Protein AF-A0A917FDJ1-F1 (afdb_monomer_lite)

Secondary structure (DSSP, 8-state):
-PPPP--GGGTTTS-HHHHHHHHHHHHHHHS-----HHHHHHHHHHHHHTTSS----

Sequence (57 aa):
MTKKKLDLSELDDQPQEIREAIAFYAAHTVLPIHFTAAERERHYTTLEQAGYLERIT

pLDDT: mean 88.47, std 10.03, range [52.94, 96.12]

Organism: NCBI:txid2041023

Foldseek 3Di:
DDADDDDPVCLVVDDPLLNVLVVVVVCVVPPPDDDDPVVPVSSVVVCCVVRNDPPPD

Radius of gyration: 11.37 Å; chains: 1; bounding box: 29×19×30 Å

Structure (mmCIF, N/CA/C/O backbone):
data_AF-A0A917FDJ1-F1
#
_entry.id   AF-A0A917FDJ1-F1
#
loop_
_atom_site.group_PDB
_atom_site.id
_atom_site.type_symbol
_atom_site.label_atom_id
_atom_site.label_alt_id
_atom_site.label_comp_id
_atom_site.label_asym_id
_atom_site.label_entity_id
_atom_site.label_seq_id
_atom_site.pdbx_PDB_ins_code
_atom_site.Cartn_x
_atom_site.Cartn_y
_atom_site.Cartn_z
_atom_site.occupancy
_atom_site.B_iso_or_equiv
_atom_site.auth_seq_id
_atom_site.auth_comp_id
_atom_site.auth_asym_id
_atom_site.auth_atom_id
_atom_site.pdbx_PDB_model_num
ATOM 1 N N . MET A 1 1 ? 5.751 2.660 14.905 1.00 52.94 1 MET A N 1
ATOM 2 C CA . MET A 1 1 ? 4.279 2.770 14.806 1.00 52.94 1 MET A CA 1
ATOM 3 C C . MET A 1 1 ? 3.742 1.395 14.461 1.00 52.94 1 MET A C 1
ATOM 5 O O . MET A 1 1 ? 4.410 0.691 13.723 1.00 52.94 1 MET A O 1
ATOM 9 N N . THR A 1 2 ? 2.610 0.974 15.020 1.00 57.56 2 THR A N 1
ATOM 10 C CA . THR A 1 2 ? 2.049 -0.355 14.732 1.00 57.56 2 THR A CA 1
ATOM 11 C C . THR A 1 2 ? 1.386 -0.336 13.357 1.00 57.56 2 THR A C 1
ATOM 13 O O . THR A 1 2 ? 0.491 0.474 13.131 1.00 57.56 2 THR A O 1
ATOM 16 N N . LYS A 1 3 ? 1.831 -1.203 12.442 1.00 67.12 3 LYS A N 1
ATOM 17 C CA . LYS A 1 3 ? 1.277 -1.326 11.088 1.00 67.12 3 LYS A CA 1
ATOM 18 C C . LYS A 1 3 ? -0.222 -1.629 11.147 1.00 67.12 3 LYS A C 1
ATOM 20 O O . LYS A 1 3 ? -0.625 -2.628 11.750 1.00 67.12 3 LYS A O 1
ATOM 25 N N . LYS A 1 4 ? -1.046 -0.791 10.513 1.00 81.12 4 LYS A N 1
ATOM 26 C CA . LYS A 1 4 ? -2.479 -1.056 10.367 1.00 81.12 4 LYS A CA 1
ATOM 27 C C . LYS A 1 4 ? -2.641 -2.277 9.465 1.00 81.12 4 LYS A C 1
ATOM 29 O O . LYS A 1 4 ? -2.114 -2.320 8.352 1.00 81.12 4 LYS A O 1
ATOM 34 N N . LYS A 1 5 ? -3.344 -3.298 9.956 1.00 83.31 5 LYS A N 1
ATOM 35 C CA . LYS A 1 5 ? -3.688 -4.463 9.140 1.00 83.31 5 LYS A CA 1
ATOM 36 C C . LYS A 1 5 ? -4.765 -4.041 8.142 1.00 83.31 5 LYS A C 1
ATOM 38 O O . LYS A 1 5 ? -5.726 -3.383 8.528 1.00 83.31 5 LYS A O 1
ATOM 43 N N . LEU A 1 6 ? -4.583 -4.397 6.874 1.00 84.00 6 LEU A N 1
ATOM 44 C CA . LEU A 1 6 ? -5.611 -4.189 5.864 1.00 84.00 6 LEU A CA 1
ATOM 45 C C . LEU A 1 6 ? -6.759 -5.171 6.120 1.00 84.00 6 LEU A C 1
ATOM 47 O O . LEU A 1 6 ? -6.556 -6.384 6.027 1.00 84.00 6 LEU A O 1
ATOM 51 N N . ASP A 1 7 ? -7.933 -4.640 6.452 1.00 87.62 7 ASP A N 1
ATOM 52 C CA . ASP A 1 7 ? -9.187 -5.385 6.463 1.00 87.62 7 ASP A CA 1
ATOM 53 C C . ASP A 1 7 ? -9.912 -5.134 5.139 1.00 87.62 7 ASP A C 1
ATOM 55 O O . ASP A 1 7 ? -10.309 -4.011 4.834 1.00 87.62 7 ASP A O 1
ATOM 59 N N . LEU A 1 8 ? -10.033 -6.180 4.321 1.00 86.00 8 LEU A N 1
ATOM 60 C CA . LEU A 1 8 ? -10.676 -6.074 3.013 1.00 86.00 8 LEU A CA 1
ATOM 61 C C . LEU A 1 8 ? -12.191 -5.881 3.120 1.00 86.00 8 LEU A C 1
ATOM 63 O O . LEU A 1 8 ? -12.792 -5.413 2.159 1.00 86.00 8 LEU A O 1
ATOM 67 N N . SER A 1 9 ? -12.804 -6.215 4.260 1.00 89.50 9 SER A N 1
ATOM 68 C CA . SER A 1 9 ? -14.240 -6.004 4.465 1.00 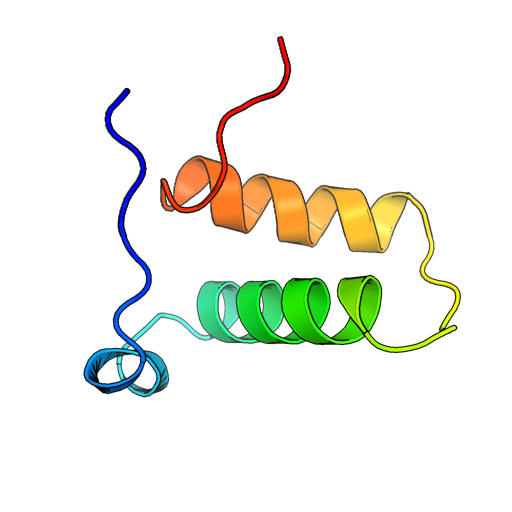89.50 9 SER A CA 1
ATOM 69 C C . SER A 1 9 ? -14.610 -4.523 4.596 1.00 89.50 9 SER A C 1
ATOM 71 O O . SER A 1 9 ? -15.726 -4.153 4.257 1.00 89.50 9 SER A O 1
ATOM 73 N N . GLU A 1 10 ? -13.660 -3.676 5.003 1.00 87.69 10 GLU A N 1
ATOM 74 C CA . GLU A 1 10 ? -13.833 -2.224 5.149 1.00 87.69 10 GLU A CA 1
ATOM 75 C C . GLU A 1 10 ? -13.270 -1.439 3.951 1.00 87.69 10 GLU A C 1
ATOM 77 O O . GLU A 1 10 ? -13.170 -0.211 3.999 1.00 87.69 10 GLU A O 1
ATOM 82 N N . LEU A 1 11 ? -12.824 -2.125 2.887 1.00 89.12 11 LEU A N 1
ATOM 83 C CA . LEU A 1 11 ? -12.137 -1.484 1.764 1.00 89.12 11 LEU A CA 1
ATOM 84 C C . LEU A 1 11 ? -13.041 -0.478 1.048 1.00 89.12 11 LEU A C 1
ATOM 86 O O . LEU A 1 11 ? -12.593 0.626 0.743 1.00 89.12 11 LEU A O 1
ATOM 90 N N . ASP A 1 12 ? -14.300 -0.842 0.809 1.00 91.44 12 ASP A N 1
ATOM 91 C CA . ASP A 1 12 ? -15.265 0.016 0.117 1.00 91.44 12 ASP A CA 1
ATOM 92 C C . ASP A 1 12 ? -15.617 1.270 0.930 1.00 91.44 12 ASP A C 1
ATOM 94 O O . ASP A 1 12 ? -15.905 2.314 0.342 1.00 91.44 12 ASP A O 1
ATOM 98 N N . ASP A 1 13 ? -15.477 1.210 2.256 1.00 92.88 13 ASP A N 1
ATOM 99 C CA . ASP A 1 13 ? -15.710 2.332 3.170 1.00 92.88 13 ASP A CA 1
ATOM 100 C C . ASP A 1 13 ? -14.496 3.270 3.297 1.00 92.88 13 ASP A C 1
ATOM 102 O O . ASP A 1 13 ? -14.605 4.369 3.851 1.00 92.88 13 ASP A O 1
ATOM 106 N N . GLN A 1 14 ? -13.324 2.880 2.779 1.00 92.62 14 GLN A N 1
ATOM 107 C CA . GLN A 1 14 ? -12.158 3.760 2.774 1.00 92.62 14 GLN A CA 1
ATOM 108 C C . GLN A 1 14 ? -12.358 4.943 1.807 1.00 92.62 14 GLN A C 1
ATOM 110 O O . GLN A 1 14 ? -12.976 4.798 0.745 1.00 92.62 14 GLN A O 1
ATOM 115 N N . PRO A 1 15 ? -11.747 6.107 2.101 1.00 95.81 15 PRO A N 1
ATOM 116 C CA . PRO A 1 15 ? -11.616 7.199 1.145 1.00 95.81 15 PRO A CA 1
ATOM 117 C C . PRO A 1 15 ? -11.084 6.718 -0.208 1.00 95.81 15 PRO A C 1
ATOM 119 O O . PRO A 1 15 ? -10.202 5.858 -0.269 1.00 95.81 15 PRO A O 1
ATOM 122 N N . GLN A 1 16 ? -11.576 7.321 -1.294 1.00 95.69 16 GLN A N 1
ATOM 123 C CA . GLN A 1 16 ? -11.200 6.945 -2.660 1.00 95.69 16 GLN A CA 1
ATOM 124 C C . GLN A 1 16 ? -9.678 6.883 -2.855 1.00 95.69 16 GLN A C 1
ATOM 126 O O . GLN A 1 16 ? -9.178 5.909 -3.407 1.00 95.69 16 GLN A O 1
ATOM 131 N N . GLU A 1 17 ? -8.947 7.870 -2.339 1.00 96.12 17 GLU A N 1
ATOM 132 C CA . GLU A 1 17 ? -7.486 7.949 -2.445 1.00 96.12 17 GLU A CA 1
ATOM 133 C C . GLU A 1 17 ? -6.782 6.737 -1.813 1.00 96.12 17 GLU A C 1
ATOM 135 O O . GLU A 1 17 ? -5.800 6.228 -2.354 1.00 96.12 17 GLU A O 1
ATOM 140 N N . ILE A 1 18 ? -7.309 6.228 -0.694 1.00 94.88 18 ILE A N 1
ATOM 141 C CA . ILE A 1 18 ? -6.785 5.034 -0.024 1.00 94.88 18 ILE A CA 1
ATOM 142 C C . ILE A 1 18 ? -7.108 3.785 -0.845 1.00 94.88 18 ILE A C 1
ATOM 144 O O . ILE A 1 18 ? -6.230 2.942 -1.031 1.00 94.88 18 ILE A O 1
ATOM 148 N N . ARG A 1 19 ? -8.329 3.672 -1.386 1.00 95.81 19 ARG A N 1
ATOM 149 C CA . ARG A 1 19 ? -8.708 2.542 -2.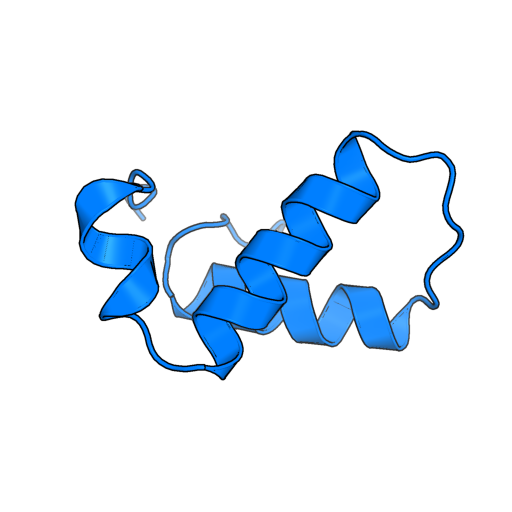253 1.00 95.81 19 ARG A CA 1
ATOM 150 C C . ARG A 1 19 ? -7.829 2.473 -3.499 1.00 95.81 19 ARG A C 1
ATOM 152 O O . ARG A 1 19 ? -7.314 1.406 -3.825 1.00 95.81 19 ARG A O 1
ATOM 159 N N . GLU A 1 20 ? -7.609 3.608 -4.157 1.00 95.62 20 GLU A N 1
ATOM 160 C CA . GLU A 1 20 ? -6.727 3.718 -5.322 1.00 95.62 20 GLU A CA 1
ATOM 161 C C . GLU A 1 20 ? -5.287 3.342 -4.973 1.00 95.62 20 GLU A C 1
ATOM 163 O O . GLU A 1 20 ? -4.653 2.588 -5.708 1.00 95.62 20 GLU A O 1
ATOM 168 N N . ALA A 1 21 ? -4.777 3.799 -3.827 1.00 95.75 21 ALA A N 1
ATOM 169 C CA . ALA A 1 21 ? -3.427 3.468 -3.393 1.00 95.75 21 ALA A CA 1
ATOM 170 C C . ALA A 1 21 ? -3.253 1.976 -3.054 1.00 95.75 21 ALA A C 1
ATOM 172 O O . ALA A 1 21 ? -2.227 1.388 -3.398 1.00 95.75 21 ALA A O 1
ATOM 173 N N . ILE A 1 22 ? -4.259 1.338 -2.444 1.00 93.94 22 ILE A N 1
ATOM 174 C CA . ILE A 1 22 ? -4.266 -0.113 -2.194 1.00 93.94 22 ILE A CA 1
ATOM 175 C C . ILE A 1 22 ? -4.287 -0.882 -3.520 1.00 93.94 22 ILE A C 1
ATOM 177 O O . ILE A 1 22 ? -3.489 -1.803 -3.705 1.00 93.94 22 ILE A O 1
ATOM 181 N N . ALA A 1 23 ? -5.156 -0.488 -4.455 1.00 93.50 23 ALA A N 1
ATOM 182 C CA . ALA A 1 23 ? -5.243 -1.108 -5.775 1.00 93.50 23 ALA A CA 1
ATOM 183 C C . ALA A 1 23 ? -3.924 -0.968 -6.550 1.00 93.50 23 ALA A C 1
ATOM 185 O O . ALA A 1 23 ? -3.428 -1.951 -7.100 1.00 93.50 23 ALA A O 1
ATOM 186 N N . PHE A 1 24 ? -3.319 0.224 -6.528 1.00 94.69 24 PHE A N 1
ATOM 187 C CA . PHE A 1 24 ? -2.008 0.480 -7.115 1.00 94.69 24 PHE A CA 1
ATOM 188 C C . PHE A 1 24 ? -0.934 -0.423 -6.504 1.00 94.69 24 PHE A C 1
ATOM 190 O O . PHE A 1 24 ? -0.198 -1.079 -7.235 1.00 94.69 24 PHE A O 1
ATOM 197 N N . TYR A 1 25 ? -0.851 -0.496 -5.172 1.00 92.75 25 TYR A N 1
ATOM 198 C CA . TYR A 1 25 ? 0.147 -1.315 -4.486 1.00 92.75 25 TYR A CA 1
ATOM 199 C C . TYR A 1 25 ? -0.004 -2.804 -4.830 1.00 92.75 25 TYR A C 1
ATOM 201 O O . TYR A 1 25 ? 0.982 -3.476 -5.140 1.00 92.75 25 TYR A O 1
ATOM 209 N N . ALA A 1 26 ? -1.236 -3.320 -4.840 1.00 92.06 26 ALA A N 1
ATOM 210 C CA . ALA A 1 26 ? -1.509 -4.698 -5.234 1.00 92.06 26 ALA A CA 1
ATOM 211 C C . ALA A 1 26 ? -1.125 -4.949 -6.702 1.00 92.06 26 ALA A C 1
ATOM 213 O O . ALA A 1 26 ? -0.388 -5.887 -6.989 1.00 92.06 26 ALA A O 1
ATOM 214 N N . ALA A 1 27 ? -1.542 -4.078 -7.625 1.00 92.31 27 ALA A N 1
ATOM 215 C CA . ALA A 1 27 ? -1.201 -4.194 -9.042 1.00 92.31 27 ALA A CA 1
ATOM 216 C C . ALA A 1 27 ? 0.317 -4.136 -9.279 1.00 92.31 27 ALA A C 1
ATOM 218 O O . ALA A 1 27 ? 0.857 -4.984 -9.982 1.00 92.31 27 ALA A O 1
ATOM 219 N N . HIS A 1 28 ? 1.017 -3.187 -8.654 1.00 90.81 28 HIS A N 1
ATOM 220 C CA . HIS A 1 28 ? 2.466 -3.020 -8.770 1.00 90.81 28 HIS A CA 1
ATOM 221 C C . HIS A 1 28 ? 3.263 -4.216 -8.235 1.00 90.81 28 HIS A C 1
ATOM 223 O O . HIS A 1 28 ? 4.345 -4.505 -8.739 1.00 90.81 28 HIS A O 1
ATOM 229 N N . THR A 1 29 ? 2.743 -4.913 -7.222 1.00 88.25 29 THR A N 1
ATOM 230 C CA . THR A 1 29 ? 3.429 -6.062 -6.611 1.00 88.25 29 THR A CA 1
ATOM 231 C C . THR A 1 29 ? 3.215 -7.374 -7.362 1.00 88.25 29 THR A C 1
ATOM 233 O O . THR A 1 29 ? 4.072 -8.251 -7.271 1.00 88.25 29 THR A O 1
ATOM 236 N N . VAL A 1 30 ? 2.111 -7.526 -8.104 1.00 92.31 30 VAL A N 1
ATOM 237 C CA . VAL A 1 30 ? 1.760 -8.795 -8.775 1.00 92.31 30 VAL A CA 1
ATOM 238 C C . VAL A 1 30 ? 1.833 -8.744 -10.300 1.00 92.31 30 VAL A C 1
ATOM 240 O O . VAL A 1 30 ? 1.969 -9.790 -10.933 1.00 92.31 30 VAL A O 1
ATOM 243 N N . LEU A 1 31 ? 1.740 -7.558 -10.905 1.00 91.25 31 LEU A N 1
ATOM 244 C CA . LEU A 1 31 ? 1.755 -7.388 -12.356 1.00 91.25 31 LEU A CA 1
ATOM 245 C C . LEU A 1 31 ? 3.093 -6.789 -12.812 1.00 91.25 31 LEU A C 1
ATOM 247 O O . LEU A 1 31 ? 3.599 -5.865 -12.175 1.00 91.25 31 LEU A O 1
ATOM 251 N N . PRO A 1 32 ? 3.647 -7.230 -13.956 1.00 88.56 32 PRO A N 1
ATOM 252 C CA . PRO A 1 32 ? 4.843 -6.637 -14.549 1.00 88.56 32 PRO A CA 1
ATOM 253 C C . PRO A 1 32 ? 4.497 -5.334 -15.295 1.00 88.56 32 PRO A C 1
ATOM 255 O O . PRO A 1 32 ? 4.787 -5.183 -16.480 1.00 88.56 32 PRO A O 1
ATOM 258 N N . ILE A 1 33 ? 3.817 -4.407 -14.618 1.00 86.44 33 ILE A N 1
ATOM 259 C CA . ILE A 1 33 ? 3.435 -3.101 -15.161 1.00 86.44 33 ILE A CA 1
ATOM 260 C C . ILE A 1 33 ? 4.440 -2.062 -14.675 1.00 86.44 33 ILE A C 1
ATOM 262 O O . ILE A 1 33 ? 4.743 -1.965 -13.484 1.00 86.44 33 ILE A O 1
ATOM 266 N N . HIS A 1 34 ? 4.950 -1.267 -15.611 1.00 87.12 34 HIS A N 1
ATOM 267 C CA . HIS A 1 34 ? 5.788 -0.127 -15.282 1.00 87.12 34 HIS A CA 1
ATOM 268 C C . HIS A 1 34 ? 4.927 1.055 -14.848 1.00 87.12 34 HIS A C 1
ATOM 270 O O . HIS A 1 34 ? 4.102 1.545 -15.612 1.00 87.12 34 HIS A O 1
ATOM 276 N N . PHE A 1 35 ? 5.187 1.529 -13.634 1.00 88.31 35 PHE A N 1
ATOM 277 C CA . PHE A 1 35 ? 4.679 2.792 -13.119 1.00 88.31 35 PHE A CA 1
ATOM 278 C C . PHE A 1 35 ? 5.826 3.790 -13.015 1.00 88.31 35 PHE A C 1
ATOM 280 O O . PHE A 1 35 ? 6.981 3.414 -12.786 1.00 88.31 35 PHE A O 1
ATOM 287 N N . THR A 1 36 ? 5.515 5.069 -13.176 1.00 92.81 36 TH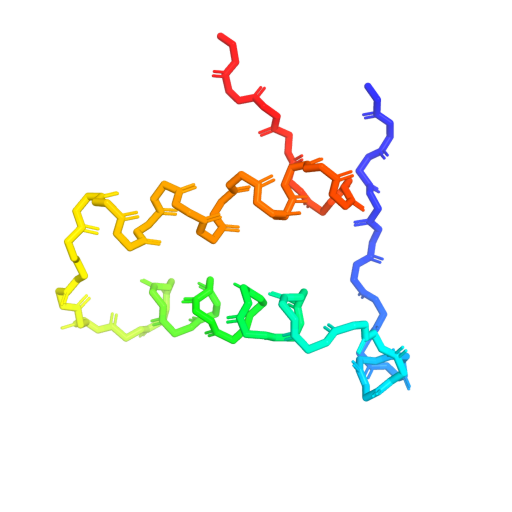R A N 1
ATOM 288 C CA . THR A 1 36 ? 6.487 6.136 -12.954 1.00 92.81 36 THR A CA 1
ATOM 289 C C . THR A 1 36 ? 6.834 6.250 -11.468 1.00 92.81 36 THR A C 1
ATOM 291 O O . THR A 1 36 ? 6.058 5.877 -10.584 1.00 92.81 36 THR A O 1
ATOM 294 N N . ALA A 1 37 ? 8.011 6.807 -11.175 1.00 91.62 37 ALA A N 1
ATOM 295 C CA . ALA A 1 37 ? 8.420 7.069 -9.797 1.00 91.62 37 ALA A CA 1
ATOM 296 C C . ALA A 1 37 ? 7.431 8.000 -9.070 1.00 91.62 37 ALA A C 1
ATOM 298 O O . ALA A 1 37 ? 7.127 7.761 -7.906 1.00 91.62 37 ALA A O 1
ATOM 299 N N . ALA A 1 38 ? 6.881 8.995 -9.774 1.00 93.31 38 ALA A N 1
ATOM 300 C CA . ALA A 1 38 ? 5.923 9.949 -9.220 1.00 93.31 38 ALA A CA 1
ATOM 301 C C . ALA A 1 38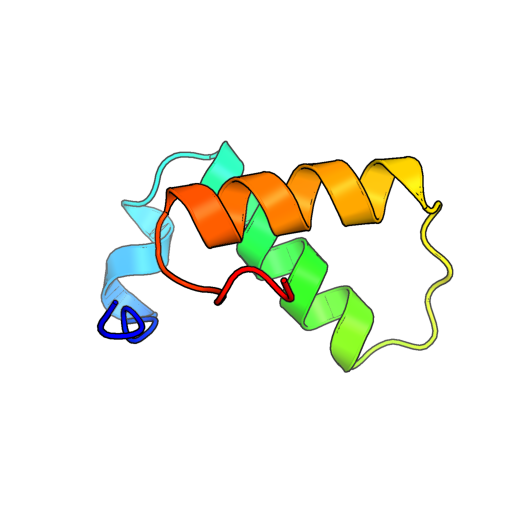 ? 4.576 9.295 -8.859 1.00 93.31 38 ALA A C 1
ATOM 303 O O . ALA A 1 38 ? 4.026 9.564 -7.792 1.00 93.31 38 ALA A O 1
ATOM 304 N N . GLU A 1 39 ? 4.052 8.405 -9.712 1.00 92.50 39 GLU A N 1
ATOM 305 C CA . GLU A 1 39 ? 2.832 7.639 -9.405 1.00 92.50 39 GLU A CA 1
ATOM 306 C C . GLU A 1 39 ? 3.038 6.762 -8.171 1.00 92.50 39 GLU A C 1
ATOM 308 O O . GLU A 1 39 ? 2.212 6.753 -7.256 1.00 92.50 39 GLU A O 1
ATOM 313 N N . ARG A 1 40 ? 4.183 6.073 -8.110 1.00 92.31 40 ARG A N 1
ATOM 314 C CA . ARG A 1 40 ? 4.532 5.236 -6.965 1.00 92.31 40 ARG A CA 1
ATOM 315 C C . ARG A 1 40 ? 4.641 6.052 -5.681 1.00 92.31 40 ARG A C 1
ATOM 317 O O . ARG A 1 40 ? 4.056 5.662 -4.676 1.00 92.31 40 ARG A O 1
ATOM 324 N N . GLU A 1 41 ? 5.365 7.165 -5.711 1.00 94.00 41 GLU A N 1
ATOM 325 C CA . GLU A 1 41 ? 5.564 8.035 -4.550 1.00 94.00 41 GLU A CA 1
ATOM 326 C C . GLU A 1 41 ? 4.234 8.549 -3.994 1.00 94.00 41 GLU A C 1
ATOM 328 O O . GLU A 1 41 ? 4.002 8.461 -2.786 1.00 94.00 41 GLU A O 1
ATOM 333 N N . ARG A 1 42 ? 3.324 9.001 -4.868 1.00 95.62 42 ARG A N 1
ATOM 334 C CA . ARG A 1 42 ? 1.993 9.471 -4.470 1.00 95.62 42 ARG A CA 1
ATOM 335 C C . ARG A 1 42 ? 1.227 8.400 -3.691 1.00 95.62 42 ARG A C 1
ATOM 337 O O . ARG A 1 42 ? 0.791 8.660 -2.573 1.00 95.62 42 ARG A O 1
ATOM 344 N N . HIS A 1 43 ? 1.087 7.198 -4.252 1.00 95.94 43 HIS A N 1
ATOM 345 C CA . HIS A 1 43 ? 0.308 6.133 -3.616 1.00 95.94 43 HIS A CA 1
ATOM 346 C C . HIS A 1 43 ? 0.980 5.584 -2.352 1.00 95.94 43 HIS A C 1
ATOM 348 O O . HIS A 1 43 ? 0.298 5.314 -1.365 1.00 95.94 43 HIS A O 1
ATOM 354 N N . TYR A 1 44 ? 2.310 5.462 -2.335 1.00 93.81 44 TYR A N 1
ATOM 355 C CA . TYR A 1 44 ? 3.033 5.022 -1.140 1.00 93.81 44 TYR A CA 1
ATOM 356 C C . TYR A 1 44 ? 2.889 6.032 0.000 1.00 93.81 44 TYR A C 1
ATOM 358 O O . TYR A 1 44 ? 2.583 5.628 1.118 1.00 93.81 44 TYR A O 1
ATOM 366 N N . THR A 1 45 ? 2.989 7.331 -0.292 1.00 94.94 45 THR A N 1
ATOM 367 C CA . THR A 1 45 ? 2.781 8.394 0.703 1.00 94.94 45 THR A CA 1
ATOM 368 C C . THR A 1 45 ? 1.378 8.322 1.308 1.00 94.94 45 THR A C 1
ATOM 370 O O . THR A 1 45 ? 1.229 8.388 2.529 1.00 94.94 45 THR A O 1
ATOM 373 N N . THR A 1 46 ? 0.341 8.117 0.486 1.00 95.69 46 THR A N 1
ATOM 374 C CA . THR A 1 46 ? -1.038 7.929 0.969 1.00 95.69 46 THR A CA 1
ATOM 375 C C . THR A 1 46 ? -1.152 6.724 1.908 1.00 95.69 46 THR A C 1
ATOM 377 O O . THR A 1 46 ? -1.780 6.817 2.962 1.00 95.69 46 THR A O 1
ATOM 380 N N . LEU A 1 47 ? -0.521 5.593 1.572 1.00 94.00 47 LEU A N 1
ATOM 381 C CA . LEU A 1 47 ? 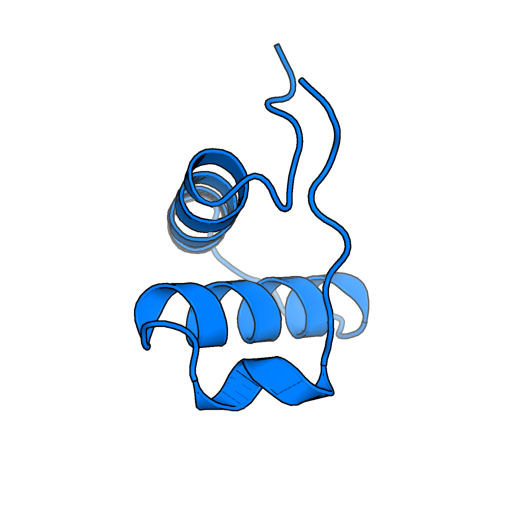-0.553 4.389 2.410 1.00 94.00 47 LEU A CA 1
ATOM 382 C C . LEU A 1 47 ? 0.248 4.538 3.710 1.00 94.00 47 LEU A C 1
ATOM 384 O O . LEU A 1 47 ? -0.157 3.986 4.733 1.00 94.00 47 LEU A O 1
ATOM 388 N N . GLU A 1 48 ? 1.358 5.273 3.691 1.00 93.56 48 GLU A N 1
ATOM 389 C CA . GLU A 1 48 ? 2.145 5.597 4.885 1.00 93.56 48 GLU A CA 1
ATOM 390 C C . GLU A 1 48 ? 1.357 6.500 5.839 1.00 93.56 48 GLU A C 1
ATOM 392 O O . GLU A 1 48 ? 1.258 6.210 7.031 1.00 93.56 48 GLU A O 1
ATOM 397 N N . GLN A 1 49 ? 0.729 7.558 5.315 1.00 92.62 49 GLN A N 1
ATOM 398 C CA . GLN A 1 49 ? -0.121 8.462 6.097 1.00 92.62 49 GLN A CA 1
ATOM 399 C C . GLN A 1 49 ? -1.341 7.743 6.688 1.00 92.62 49 GLN A C 1
ATOM 401 O O . GLN A 1 49 ? -1.744 8.032 7.814 1.00 92.62 49 GLN A O 1
ATOM 406 N N . ALA A 1 50 ? -1.896 6.770 5.961 1.00 91.19 50 ALA A N 1
ATOM 407 C CA . ALA A 1 50 ? -2.987 5.920 6.432 1.00 91.19 50 ALA A CA 1
ATOM 408 C C . ALA A 1 50 ? -2.534 4.791 7.387 1.00 91.19 50 ALA A C 1
ATOM 410 O O . ALA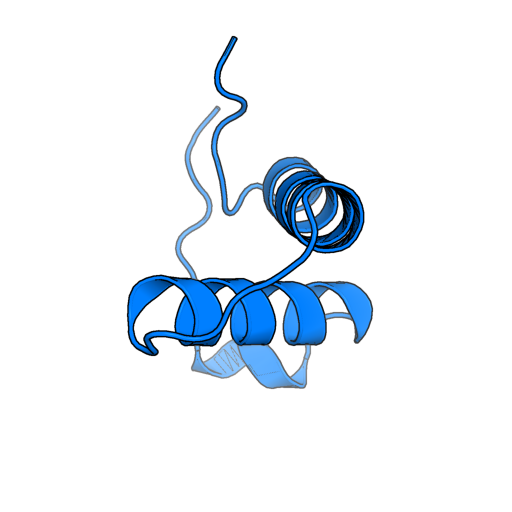 A 1 50 ? -3.373 4.072 7.937 1.00 91.19 50 ALA A O 1
ATOM 411 N N . GLY A 1 51 ? -1.222 4.621 7.595 1.00 92.12 51 GLY A N 1
ATOM 412 C CA . GLY A 1 51 ? -0.637 3.626 8.498 1.00 92.12 51 GLY A CA 1
ATOM 413 C C . GLY A 1 51 ? -0.566 2.198 7.945 1.00 92.12 51 GLY A C 1
ATOM 414 O O . GLY A 1 51 ? -0.278 1.270 8.704 1.00 92.12 51 GLY A O 1
ATOM 415 N N . TYR A 1 52 ? -0.820 1.994 6.650 1.00 90.81 52 TYR A N 1
ATOM 416 C CA . TYR A 1 52 ? -0.725 0.685 5.988 1.00 90.81 52 TYR A CA 1
ATOM 417 C C . TYR A 1 52 ? 0.714 0.307 5.619 1.00 90.81 52 TYR A C 1
ATOM 419 O O . TYR A 1 52 ? 1.052 -0.881 5.582 1.00 90.81 52 TYR A O 1
ATOM 427 N N . LEU A 1 53 ? 1.567 1.301 5.361 1.00 90.19 53 LEU A N 1
ATOM 428 C CA . LEU A 1 53 ? 2.996 1.124 5.107 1.00 90.19 53 LEU A CA 1
ATOM 429 C C . LEU A 1 53 ? 3.829 1.827 6.177 1.00 90.19 53 LEU A C 1
ATOM 431 O O . LEU A 1 53 ? 3.423 2.838 6.745 1.00 90.19 53 LEU A O 1
ATOM 435 N N . GLU A 1 54 ? 5.005 1.272 6.450 1.00 85.44 54 GLU A N 1
ATOM 436 C CA . GLU A 1 54 ? 6.015 1.955 7.250 1.00 85.44 54 GLU A CA 1
ATOM 437 C C . GLU A 1 54 ? 6.835 2.866 6.344 1.00 85.44 54 GLU A C 1
ATOM 439 O O . GLU A 1 54 ? 7.227 2.455 5.249 1.00 85.44 54 GLU A O 1
ATOM 444 N N . ARG A 1 55 ? 7.132 4.077 6.828 1.00 77.06 55 ARG A N 1
ATOM 445 C CA . ARG A 1 55 ? 8.124 4.933 6.183 1.00 77.06 55 ARG A CA 1
ATOM 446 C C . ARG A 1 55 ? 9.470 4.236 6.240 1.00 77.06 55 ARG A C 1
ATOM 448 O O . ARG A 1 55 ? 9.972 3.950 7.326 1.00 77.06 55 ARG A O 1
ATOM 455 N N . ILE A 1 56 ? 10.062 4.010 5.077 1.00 65.12 56 ILE A N 1
ATOM 456 C CA . ILE A 1 56 ? 11.452 3.575 4.984 1.00 65.12 56 ILE A CA 1
ATOM 457 C C . ILE A 1 56 ? 12.305 4.826 5.241 1.00 65.12 56 ILE A C 1
ATOM 459 O O . ILE A 1 56 ? 12.525 5.627 4.336 1.00 65.12 56 ILE A O 1
ATOM 463 N N . THR A 1 57 ? 12.665 5.060 6.506 1.00 53.28 57 THR A N 1
ATOM 464 C CA . THR A 1 57 ? 13.663 6.067 6.919 1.00 53.28 57 THR A CA 1
ATOM 465 C C . THR A 1 57 ? 15.076 5.590 6.657 1.00 53.28 57 THR A C 1
ATOM 467 O O . THR A 1 57 ? 15.328 4.396 6.937 1.00 53.28 57 THR A O 1
#